Protein AF-A0A5J5BV47-F1 (afdb_monomer_lite)

Foldseek 3Di:
DDDDPPPPPDPDPDPDDPDDDDPVRVVVVVVVLVVLPVPDDPVVSVCVVCVPDDDPPDPPDPDDDDDPPPPDDD

Secondary structure (DSSP, 8-state):
---------PPP--SS--PPPPHHHHHHHHHHHHHHHHHS-HHHHHHHHHTTPPPTT-----------------

Organism: NCBI:txid561372

Sequence (74 aa):
MEKAKDAKHQRKPSFEEPKALSGKQMKSAREAAMEVINNNSSEEATKIFLAGLEPVGNKVKPQGGGSVKKILGK

pLDDT: mean 74.36, std 20.33, range [36.97, 98.0]

Structure (mmCIF, N/CA/C/O backbone):
data_AF-A0A5J5BV47-F1
#
_entry.id   AF-A0A5J5BV47-F1
#
loop_
_atom_site.group_PDB
_atom_site.id
_atom_site.type_symbol
_atom_site.label_atom_id
_atom_site.label_alt_id
_atom_site.label_comp_id
_atom_site.label_asym_id
_atom_site.label_entity_id
_atom_site.label_seq_id
_atom_site.pdbx_PDB_ins_code
_atom_site.Cartn_x
_atom_site.Cartn_y
_atom_site.Cartn_z
_atom_site.occupancy
_atom_site.B_iso_or_equiv
_atom_site.auth_seq_id
_atom_site.auth_comp_id
_atom_site.auth_asym_id
_atom_site.auth_atom_id
_atom_site.pdbx_PDB_model_num
ATOM 1 N N . MET A 1 1 ? 25.999 -22.968 33.257 1.00 36.97 1 MET A N 1
ATOM 2 C CA . MET A 1 1 ? 26.018 -22.083 32.071 1.00 36.97 1 MET A CA 1
ATOM 3 C C . MET A 1 1 ? 25.055 -22.657 31.046 1.00 36.97 1 MET A C 1
ATOM 5 O O . MET A 1 1 ? 25.403 -23.601 30.351 1.00 36.97 1 MET A O 1
ATOM 9 N N . GLU A 1 2 ? 23.822 -22.158 31.024 1.00 42.75 2 GLU A N 1
ATOM 10 C CA . GLU A 1 2 ? 22.766 -22.617 30.119 1.00 42.75 2 GLU A CA 1
ATOM 11 C C . GLU A 1 2 ? 22.859 -21.812 28.817 1.00 42.75 2 GLU A C 1
ATOM 13 O O . GLU A 1 2 ? 22.731 -20.589 28.811 1.00 42.75 2 GLU A O 1
ATOM 18 N N . LYS A 1 3 ? 23.202 -22.479 27.714 1.00 44.38 3 LYS A N 1
ATOM 19 C CA . LYS A 1 3 ? 23.272 -21.851 26.393 1.00 44.38 3 LYS A CA 1
ATOM 20 C C . LYS A 1 3 ? 21.855 -21.805 25.823 1.00 44.38 3 LYS A C 1
ATOM 22 O O . LYS A 1 3 ? 21.343 -22.833 25.383 1.00 44.38 3 LYS A O 1
ATOM 27 N N . ALA A 1 4 ? 21.246 -20.620 25.819 1.00 53.81 4 ALA A N 1
ATOM 28 C CA . ALA A 1 4 ? 20.063 -20.341 25.017 1.00 53.81 4 ALA A CA 1
ATOM 29 C C . ALA A 1 4 ? 20.400 -20.659 23.554 1.00 53.81 4 ALA A C 1
ATOM 31 O O . ALA A 1 4 ? 21.288 -20.047 22.962 1.00 53.81 4 ALA A O 1
ATOM 32 N N . LYS A 1 5 ? 19.760 -21.691 23.002 1.00 54.03 5 LYS A N 1
ATOM 33 C CA . LYS A 1 5 ? 19.909 -22.054 21.597 1.00 54.03 5 LYS A CA 1
ATOM 34 C C . LYS A 1 5 ? 19.198 -20.987 20.780 1.00 54.03 5 LYS A C 1
ATOM 36 O O . LYS A 1 5 ? 17.977 -20.877 20.848 1.00 54.03 5 LYS A O 1
ATOM 41 N N . ASP A 1 6 ? 19.974 -20.218 20.028 1.00 55.12 6 ASP A N 1
ATOM 42 C CA . ASP A 1 6 ? 19.498 -19.280 19.024 1.00 55.12 6 ASP A CA 1
ATOM 43 C C . ASP A 1 6 ? 18.460 -19.963 18.125 1.00 55.12 6 ASP A C 1
ATOM 45 O O . ASP A 1 6 ? 18.795 -20.795 17.275 1.00 55.12 6 ASP A O 1
ATOM 49 N N . ALA A 1 7 ? 17.183 -19.625 18.312 1.00 57.34 7 ALA A N 1
ATOM 50 C CA . ALA A 1 7 ? 16.115 -20.012 17.403 1.00 57.34 7 ALA A CA 1
ATOM 51 C C . ALA A 1 7 ? 16.297 -19.221 16.100 1.00 57.34 7 ALA A C 1
ATOM 53 O O . ALA A 1 7 ? 15.659 -18.197 15.854 1.00 57.34 7 ALA A O 1
ATOM 54 N N . LYS A 1 8 ? 17.243 -19.670 15.269 1.00 58.41 8 LYS A N 1
ATOM 55 C CA . LYS A 1 8 ? 17.435 -19.153 13.918 1.00 58.41 8 LYS A CA 1
ATOM 56 C C . LYS A 1 8 ? 16.153 -19.431 13.143 1.00 58.41 8 LYS A C 1
ATOM 58 O O . LYS A 1 8 ? 15.855 -20.582 12.833 1.00 58.41 8 LYS A O 1
ATOM 63 N N . HIS A 1 9 ? 15.419 -18.372 12.817 1.00 55.78 9 HIS A N 1
ATOM 64 C CA . HIS A 1 9 ? 14.359 -18.389 11.817 1.00 55.78 9 HIS A CA 1
ATOM 65 C C . HIS A 1 9 ? 15.001 -18.739 10.471 1.00 55.78 9 HIS A C 1
ATOM 67 O O . HIS A 1 9 ? 15.427 -17.864 9.718 1.00 55.78 9 HIS A O 1
ATOM 73 N N . GLN A 1 10 ? 15.180 -20.033 10.206 1.00 59.91 10 GLN A N 1
ATOM 74 C CA . GLN A 1 10 ? 15.738 -20.480 8.942 1.00 59.91 10 GLN A CA 1
ATOM 75 C C . GLN A 1 10 ? 14.756 -20.110 7.835 1.00 59.91 10 GLN A C 1
ATOM 77 O O . GLN A 1 10 ? 13.564 -20.422 7.917 1.00 59.91 10 GLN A O 1
ATOM 82 N N . ARG A 1 11 ? 15.256 -19.417 6.805 1.00 63.34 11 ARG A N 1
ATOM 83 C CA . ARG A 1 11 ? 14.477 -19.164 5.593 1.00 63.34 11 ARG A CA 1
ATOM 84 C C . ARG A 1 11 ? 14.056 -20.526 5.052 1.00 63.34 11 ARG A C 1
ATOM 86 O O . ARG A 1 11 ? 14.907 -21.368 4.775 1.00 63.34 11 ARG A O 1
ATOM 93 N N . LYS A 1 12 ? 12.748 -20.751 4.929 1.00 66.81 12 LYS A N 1
ATOM 94 C CA . LYS A 1 12 ? 12.249 -21.901 4.173 1.00 66.81 12 LYS A CA 1
ATOM 95 C C . LYS A 1 12 ? 12.799 -21.777 2.745 1.00 66.81 12 LYS A C 1
ATOM 97 O O . LYS A 1 12 ? 12.830 -20.648 2.249 1.00 66.81 12 LYS A O 1
ATOM 102 N N . PRO A 1 13 ? 13.242 -22.872 2.102 1.00 58.78 13 PRO A N 1
ATOM 103 C CA . PRO A 1 13 ? 13.623 -22.825 0.695 1.00 58.78 13 PRO A CA 1
ATOM 104 C C . PRO A 1 13 ? 12.418 -22.283 -0.079 1.00 58.78 13 PRO A C 1
ATOM 106 O O . PRO A 1 13 ? 11.344 -22.884 -0.056 1.00 58.78 13 PRO A O 1
ATOM 109 N N . SER A 1 14 ? 12.551 -21.079 -0.634 1.00 60.81 14 SER A N 1
ATOM 110 C CA . SER A 1 14 ? 11.462 -20.414 -1.341 1.00 60.81 14 SER A CA 1
ATOM 111 C C . SER A 1 14 ? 11.119 -21.224 -2.584 1.00 60.81 14 SER A C 1
ATOM 113 O O . SER A 1 14 ? 12.002 -21.553 -3.375 1.00 60.81 14 SER A O 1
ATOM 115 N N . PHE A 1 15 ? 9.839 -21.537 -2.758 1.00 61.28 15 PHE A N 1
ATOM 116 C CA . PHE A 1 15 ? 9.295 -21.948 -4.045 1.00 61.28 15 PHE A CA 1
ATOM 117 C C . PHE A 1 15 ? 9.375 -20.735 -4.974 1.00 61.28 15 PHE A C 1
ATOM 119 O O . PHE A 1 15 ? 8.483 -19.902 -4.930 1.00 61.28 15 PHE A O 1
ATOM 126 N N . GLU A 1 16 ? 10.477 -20.612 -5.720 1.00 65.00 16 GLU A N 1
ATOM 127 C CA . GLU A 1 16 ? 10.822 -19.455 -6.559 1.00 65.00 16 GLU A CA 1
ATOM 128 C C . GLU A 1 16 ? 10.892 -18.125 -5.767 1.00 65.00 16 GLU A C 1
ATOM 130 O O . GLU A 1 16 ? 10.092 -17.824 -4.882 1.00 65.00 16 GLU A O 1
ATOM 135 N N . GLU A 1 17 ? 11.914 -17.303 -5.999 1.00 67.25 17 GLU A N 1
ATOM 136 C CA . GLU A 1 17 ? 11.939 -15.990 -5.347 1.00 67.25 17 GLU A CA 1
ATOM 137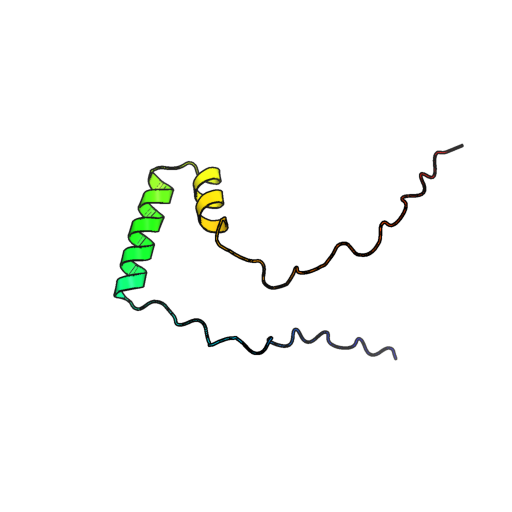 C C . GLU A 1 17 ? 10.733 -15.163 -5.828 1.00 67.25 17 GLU A C 1
ATOM 139 O O . GLU A 1 17 ? 10.458 -15.143 -7.034 1.00 67.25 17 GLU A O 1
ATOM 144 N N . PRO A 1 18 ? 9.991 -14.483 -4.928 1.00 67.62 18 PRO A N 1
ATOM 145 C CA . PRO A 1 18 ? 8.866 -13.660 -5.343 1.00 67.62 18 PRO A CA 1
ATOM 146 C C . PRO A 1 18 ? 9.385 -12.556 -6.262 1.00 67.62 18 PRO A C 1
ATOM 148 O O . PRO A 1 18 ? 10.123 -11.663 -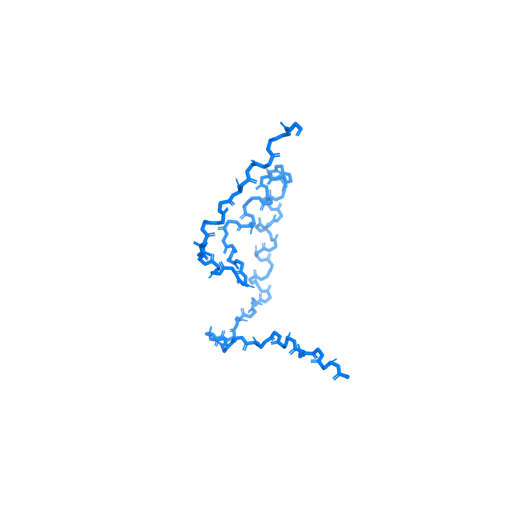5.840 1.00 67.62 18 PRO A O 1
ATOM 151 N N . LYS A 1 19 ? 9.013 -12.635 -7.541 1.00 79.00 19 LYS A N 1
ATOM 152 C CA . LYS A 1 19 ? 9.395 -11.638 -8.540 1.00 79.00 19 LYS A CA 1
ATOM 153 C C . LYS A 1 19 ? 8.779 -10.299 -8.148 1.00 79.00 19 LYS A C 1
ATOM 155 O O . LYS A 1 19 ? 7.562 -10.180 -8.014 1.00 79.00 19 LYS A O 1
ATOM 160 N N . ALA A 1 20 ? 9.631 -9.293 -7.963 1.00 84.12 20 ALA A N 1
ATOM 161 C CA . ALA A 1 20 ? 9.183 -7.928 -7.738 1.00 84.12 20 ALA A CA 1
ATOM 162 C C . ALA A 1 20 ? 8.350 -7.436 -8.933 1.00 84.12 20 ALA A C 1
ATOM 164 O O . ALA A 1 20 ? 8.605 -7.805 -10.083 1.00 84.12 20 ALA A O 1
ATOM 165 N N . LEU A 1 21 ? 7.366 -6.577 -8.663 1.00 89.56 21 LEU A N 1
ATOM 166 C CA . LEU A 1 21 ? 6.588 -5.929 -9.715 1.00 89.56 21 LEU A CA 1
ATOM 167 C C . LEU A 1 21 ? 7.497 -5.047 -10.580 1.00 89.56 21 LEU A C 1
ATOM 169 O O . LEU A 1 21 ? 8.346 -4.314 -10.070 1.00 89.56 21 LEU A O 1
ATOM 173 N N . SER A 1 22 ? 7.273 -5.053 -11.893 1.00 93.56 22 SER A N 1
ATOM 174 C CA . SER A 1 22 ? 7.867 -4.046 -12.778 1.00 93.56 22 SER A CA 1
ATOM 175 C C . SER A 1 22 ? 7.350 -2.643 -12.436 1.00 93.56 22 SER A C 1
ATOM 177 O O . SER A 1 22 ? 6.262 -2.481 -11.880 1.00 93.56 22 S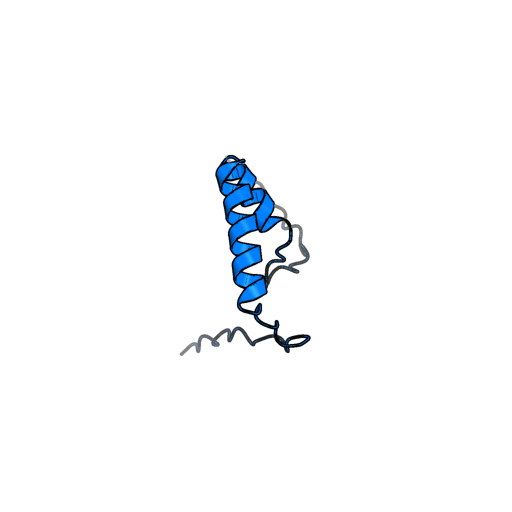ER A O 1
ATOM 179 N N . GLY A 1 23 ? 8.075 -1.597 -12.844 1.00 94.81 23 GLY A N 1
ATOM 180 C CA . GLY A 1 23 ? 7.661 -0.211 -12.584 1.00 94.81 23 GLY A CA 1
ATOM 181 C C . GLY A 1 23 ? 6.253 0.125 -13.101 1.00 94.81 23 GLY A C 1
ATOM 182 O O . GLY A 1 23 ? 5.519 0.863 -12.447 1.00 94.81 23 GLY A O 1
ATOM 183 N N . LYS A 1 24 ? 5.834 -0.454 -14.236 1.00 95.25 24 LYS A N 1
ATOM 184 C CA . LYS A 1 24 ? 4.473 -0.282 -14.775 1.00 95.25 24 LYS A CA 1
ATOM 185 C C . LYS A 1 24 ? 3.422 -0.950 -13.884 1.00 95.25 24 LYS A C 1
ATOM 187 O O . LYS A 1 24 ? 2.406 -0.334 -13.579 1.00 95.25 24 LYS A O 1
ATOM 192 N N . GLN A 1 25 ? 3.682 -2.182 -13.447 1.00 95.06 25 GLN A N 1
ATOM 193 C CA . GLN A 1 25 ? 2.787 -2.904 -12.540 1.00 95.06 25 GLN A CA 1
ATOM 194 C C . GLN A 1 25 ? 2.682 -2.201 -11.186 1.00 95.06 25 GLN A C 1
ATOM 196 O O . GLN A 1 25 ? 1.589 -2.103 -10.644 1.00 95.06 25 GLN A O 1
ATOM 201 N N . MET A 1 26 ? 3.783 -1.643 -10.679 1.00 95.56 26 MET A N 1
ATOM 202 C CA . MET A 1 26 ? 3.781 -0.890 -9.425 1.00 95.56 26 MET A CA 1
ATOM 203 C C . MET A 1 26 ? 2.900 0.365 -9.507 1.00 95.56 26 MET A C 1
ATOM 205 O O . MET A 1 26 ? 2.142 0.644 -8.581 1.00 95.56 26 MET A O 1
ATOM 209 N N . LYS A 1 27 ? 2.961 1.112 -10.621 1.00 97.12 27 LYS A N 1
ATOM 210 C CA . LYS A 1 27 ? 2.087 2.279 -10.841 1.00 97.12 27 LYS A CA 1
ATOM 211 C C . LYS A 1 27 ? 0.613 1.879 -10.878 1.00 97.12 27 LYS A C 1
ATOM 213 O O . LYS A 1 27 ? -0.182 2.467 -10.157 1.00 97.12 27 LYS A O 1
ATOM 218 N N . SER A 1 28 ? 0.282 0.837 -11.639 1.00 96.81 28 SER A N 1
ATOM 219 C CA . SER A 1 28 ? -1.092 0.330 -11.728 1.00 96.81 28 SER A CA 1
ATOM 220 C C . SER A 1 28 ? -1.610 -0.183 -10.377 1.00 96.81 28 SER A C 1
ATOM 222 O O . SER A 1 28 ? -2.721 0.154 -9.981 1.00 96.81 28 SER A O 1
ATOM 224 N N . ALA A 1 29 ? -0.789 -0.920 -9.623 1.00 94.94 29 ALA A N 1
ATOM 225 C CA . ALA A 1 29 ? -1.144 -1.385 -8.283 1.00 94.94 29 ALA A CA 1
ATOM 226 C C . ALA A 1 29 ? -1.384 -0.215 -7.316 1.00 94.94 29 ALA A C 1
ATOM 228 O O . ALA A 1 29 ? -2.304 -0.263 -6.503 1.00 94.94 29 ALA A O 1
ATOM 229 N N . ARG A 1 30 ? -0.587 0.857 -7.424 1.00 96.75 30 ARG A N 1
ATOM 230 C CA . ARG A 1 30 ? -0.773 2.074 -6.628 1.00 96.75 30 ARG A CA 1
ATOM 231 C C . ARG A 1 30 ? -2.084 2.781 -6.963 1.00 96.75 30 ARG A C 1
ATOM 233 O O . ARG A 1 30 ? -2.777 3.195 -6.041 1.00 96.75 30 ARG A O 1
ATOM 240 N N . GLU A 1 31 ? -2.409 2.941 -8.242 1.00 97.94 31 GLU A N 1
ATOM 241 C CA . GLU A 1 31 ? -3.664 3.572 -8.676 1.00 97.94 31 GLU A CA 1
ATOM 242 C C . GLU A 1 31 ? -4.879 2.800 -8.151 1.00 97.94 31 GLU A C 1
ATOM 244 O O . GLU A 1 31 ? -5.745 3.395 -7.511 1.00 97.94 31 GLU A O 1
ATOM 249 N N . ALA A 1 32 ? -4.879 1.473 -8.300 1.00 96.25 32 ALA A N 1
ATOM 250 C CA . ALA A 1 32 ? -5.935 0.617 -7.764 1.00 96.25 32 ALA A CA 1
ATOM 251 C C . ALA A 1 32 ? -6.032 0.697 -6.227 1.00 96.25 32 ALA A C 1
ATOM 253 O O . ALA A 1 32 ? -7.124 0.776 -5.669 1.00 96.25 32 ALA A O 1
ATOM 254 N N . ALA A 1 33 ? -4.898 0.729 -5.520 1.00 96.00 33 ALA A N 1
ATOM 255 C CA . ALA A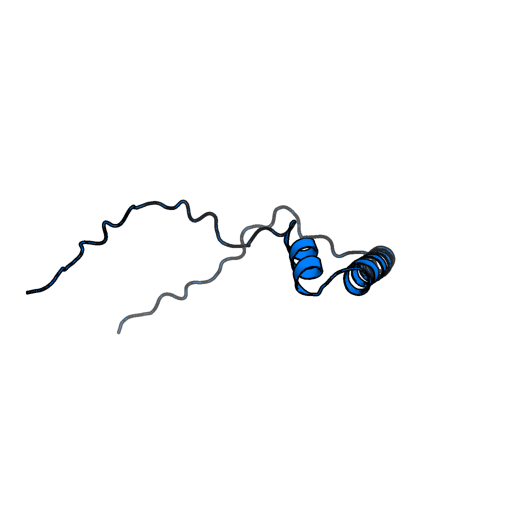 1 33 ? -4.894 0.886 -4.066 1.00 96.00 33 ALA A CA 1
ATOM 256 C C . ALA A 1 33 ? -5.479 2.240 -3.623 1.00 96.00 33 ALA A C 1
ATOM 258 O O . ALA A 1 33 ? -6.219 2.296 -2.643 1.00 96.00 33 ALA A O 1
ATOM 259 N N . MET A 1 34 ? -5.179 3.323 -4.349 1.00 97.94 34 MET A N 1
ATOM 260 C CA . MET A 1 34 ? -5.740 4.651 -4.072 1.00 97.94 34 MET A CA 1
ATOM 261 C C . MET A 1 34 ? -7.253 4.687 -4.292 1.00 97.94 34 MET A C 1
ATOM 263 O O . MET A 1 34 ? -7.963 5.294 -3.496 1.00 97.94 34 MET A O 1
ATOM 267 N N . GLU A 1 35 ? -7.756 4.023 -5.333 1.00 97.75 35 GLU A N 1
ATOM 268 C CA . GLU A 1 35 ? -9.196 3.897 -5.577 1.00 97.75 35 GLU A CA 1
ATOM 269 C C . GLU A 1 35 ? -9.906 3.206 -4.404 1.00 97.75 35 GLU A C 1
ATOM 271 O O . GLU A 1 35 ? -10.907 3.715 -3.899 1.00 97.75 35 GLU A O 1
ATOM 276 N N . VAL A 1 36 ? -9.345 2.099 -3.904 1.00 97.19 36 VAL A N 1
ATOM 277 C CA . VAL A 1 36 ? -9.884 1.394 -2.731 1.00 97.19 36 VAL A CA 1
ATOM 278 C C . VAL A 1 36 ? -9.894 2.301 -1.500 1.00 97.19 36 VAL A C 1
ATOM 280 O O . VAL A 1 36 ? -10.908 2.366 -0.812 1.00 97.19 36 VAL A O 1
ATOM 283 N N . ILE A 1 37 ? -8.809 3.032 -1.232 1.00 97.00 37 ILE A N 1
ATOM 284 C CA . ILE A 1 37 ? -8.719 3.928 -0.067 1.00 97.00 37 ILE A CA 1
ATOM 285 C C . ILE A 1 37 ? -9.729 5.078 -0.159 1.00 97.00 37 ILE A C 1
ATOM 287 O O . ILE A 1 37 ? -10.337 5.435 0.844 1.00 97.00 37 ILE A O 1
ATOM 291 N N . ASN A 1 38 ? -9.917 5.656 -1.346 1.00 97.69 38 ASN A N 1
ATOM 292 C CA . ASN A 1 38 ? -10.802 6.807 -1.526 1.00 97.69 38 ASN A CA 1
ATOM 293 C C . ASN A 1 38 ? -12.288 6.432 -1.457 1.00 97.69 38 ASN A C 1
ATOM 295 O O . ASN A 1 38 ? -13.104 7.257 -1.052 1.00 97.69 38 ASN A O 1
ATOM 299 N N . ASN A 1 39 ? -12.635 5.205 -1.851 1.00 98.00 39 ASN A N 1
ATOM 300 C CA . ASN A 1 39 ? -14.025 4.762 -1.966 1.00 98.00 39 ASN A CA 1
ATOM 301 C C . ASN A 1 39 ? -14.513 3.934 -0.768 1.00 98.00 39 ASN A C 1
ATOM 303 O O . ASN A 1 39 ? -15.698 3.620 -0.699 1.00 98.00 39 ASN A O 1
ATOM 307 N N . ASN A 1 40 ? -13.630 3.564 0.165 1.00 97.31 40 ASN A N 1
ATOM 308 C CA . ASN A 1 40 ? -13.970 2.709 1.302 1.00 97.31 40 ASN A CA 1
ATOM 309 C C . ASN A 1 40 ? -13.560 3.353 2.627 1.00 97.31 40 ASN A C 1
ATOM 311 O O . ASN A 1 40 ? -12.665 4.194 2.696 1.00 97.31 40 ASN A O 1
ATOM 315 N N . SER A 1 41 ? -14.189 2.910 3.717 1.00 97.81 41 SER A N 1
ATOM 316 C CA . SER A 1 41 ? -13.696 3.231 5.056 1.00 97.81 41 SER A CA 1
ATOM 317 C C . SER A 1 41 ? -12.323 2.586 5.294 1.00 97.81 41 SER A C 1
ATOM 319 O O . SER A 1 41 ? -11.984 1.571 4.685 1.00 97.81 41 SER A O 1
ATOM 321 N N . SER A 1 42 ? -11.541 3.137 6.225 1.00 95.75 42 SER A N 1
ATOM 322 C CA . SER A 1 42 ? -10.223 2.585 6.582 1.00 95.75 42 SER A CA 1
ATOM 323 C C . SER A 1 42 ? -10.285 1.102 6.982 1.00 95.75 42 SER A C 1
ATOM 325 O O . SER A 1 42 ? -9.450 0.298 6.561 1.00 95.75 42 SER A O 1
ATOM 327 N N . GLU A 1 43 ? -11.305 0.711 7.753 1.00 96.88 43 GLU A N 1
ATOM 328 C CA . GLU A 1 43 ? -11.491 -0.678 8.185 1.00 96.88 43 GLU A CA 1
ATOM 329 C C . GLU A 1 43 ? -11.783 -1.609 6.999 1.00 96.88 43 GLU A C 1
ATOM 331 O O . GLU A 1 43 ? -11.231 -2.706 6.907 1.00 96.88 43 GLU A O 1
ATOM 336 N N . GLU A 1 44 ? -12.624 -1.169 6.067 1.00 96.75 44 GLU A N 1
ATOM 337 C CA . GLU A 1 44 ? -13.028 -1.963 4.909 1.00 96.7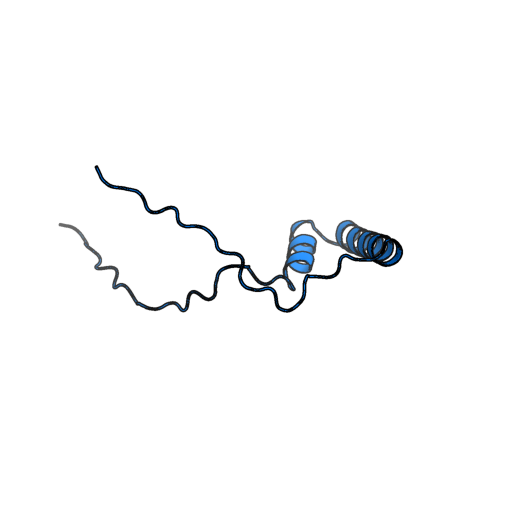5 44 GLU A CA 1
ATOM 338 C C . GLU A 1 44 ? -11.913 -2.073 3.866 1.00 96.75 44 GLU A C 1
ATOM 340 O O . GLU A 1 44 ? -11.611 -3.174 3.403 1.00 96.75 44 GLU A O 1
ATOM 345 N N . ALA A 1 45 ? -11.194 -0.978 3.607 1.00 96.75 45 ALA A N 1
ATOM 346 C CA . ALA A 1 45 ? -9.977 -0.997 2.801 1.00 96.75 45 ALA A CA 1
ATOM 347 C C . ALA A 1 45 ? -8.935 -1.970 3.383 1.00 96.75 45 ALA A C 1
ATOM 349 O O . ALA A 1 45 ? -8.340 -2.765 2.655 1.00 96.75 45 ALA A O 1
ATOM 350 N N . THR A 1 46 ? -8.761 -1.974 4.710 1.00 95.62 46 THR A N 1
ATOM 351 C CA . THR A 1 46 ? -7.846 -2.901 5.395 1.00 95.62 46 THR A CA 1
ATOM 352 C C . THR A 1 46 ? -8.263 -4.358 5.188 1.00 95.62 46 THR A C 1
ATOM 354 O O . THR A 1 46 ? -7.418 -5.193 4.865 1.00 95.62 46 THR A O 1
ATOM 357 N N . LYS A 1 47 ? -9.558 -4.677 5.307 1.00 95.62 47 LYS A N 1
ATOM 358 C CA . LYS A 1 47 ? -10.072 -6.032 5.033 1.00 95.62 47 LYS A CA 1
ATOM 359 C C . LYS A 1 47 ? -9.757 -6.475 3.602 1.00 95.62 47 LYS A C 1
ATOM 361 O O . LYS A 1 47 ? -9.293 -7.598 3.413 1.00 95.62 47 LYS A O 1
ATOM 366 N N . ILE A 1 48 ? -9.942 -5.588 2.622 1.00 94.94 48 ILE A N 1
ATOM 367 C CA . ILE A 1 48 ? -9.641 -5.862 1.209 1.00 94.94 48 ILE A CA 1
ATOM 368 C C . ILE A 1 48 ? -8.152 -6.179 1.017 1.00 94.94 48 ILE A C 1
ATOM 370 O O . ILE A 1 48 ? -7.820 -7.194 0.404 1.00 94.94 48 ILE A O 1
ATOM 374 N N . PHE A 1 49 ? -7.248 -5.371 1.580 1.00 93.12 49 PHE A N 1
ATOM 375 C CA . PHE A 1 49 ? -5.804 -5.592 1.430 1.00 93.12 49 PHE A CA 1
ATOM 376 C C . PHE A 1 49 ? -5.303 -6.880 2.098 1.00 93.12 49 PHE A C 1
ATOM 378 O O . PHE A 1 49 ? -4.301 -7.445 1.659 1.00 93.12 49 PHE A O 1
ATOM 385 N N . LEU A 1 50 ? -5.986 -7.361 3.140 1.00 92.94 50 LEU A N 1
ATOM 386 C CA . LEU A 1 50 ? -5.586 -8.563 3.876 1.00 92.94 50 LEU A CA 1
ATOM 387 C C . LEU A 1 50 ? -6.170 -9.865 3.308 1.00 92.94 50 LEU A C 1
ATOM 389 O O . LEU A 1 50 ? -5.616 -10.929 3.579 1.00 92.94 50 LEU A O 1
ATOM 393 N N . ALA A 1 51 ? -7.244 -9.810 2.514 1.00 91.31 51 ALA A N 1
ATOM 394 C CA . ALA A 1 51 ? -7.996 -10.991 2.073 1.00 91.31 51 ALA A CA 1
ATOM 395 C C . ALA A 1 51 ? -7.169 -12.039 1.295 1.00 91.31 51 ALA A C 1
ATOM 397 O O . ALA A 1 51 ? -7.530 -13.213 1.286 1.00 91.31 51 ALA A O 1
ATOM 398 N N . GLY A 1 52 ? -6.065 -11.634 0.657 1.00 79.44 52 GLY A N 1
ATOM 399 C CA . GLY A 1 52 ? -5.187 -12.513 -0.127 1.00 79.44 52 GLY A CA 1
ATOM 400 C C . GLY A 1 52 ? -3.829 -12.820 0.511 1.00 79.44 52 GLY A C 1
ATOM 401 O O . GLY A 1 52 ? -2.975 -13.405 -0.155 1.00 79.44 52 GLY A O 1
ATOM 402 N N . LEU A 1 53 ? -3.586 -12.401 1.757 1.00 86.69 53 LEU A N 1
ATOM 403 C CA . LEU A 1 53 ? -2.294 -12.588 2.418 1.00 86.69 53 LEU A CA 1
ATOM 404 C C . LEU A 1 53 ? -2.315 -13.820 3.328 1.00 86.69 53 LEU A C 1
ATOM 406 O O . LEU A 1 53 ? -3.066 -13.880 4.299 1.00 86.69 53 LEU A O 1
ATOM 410 N N . GLU A 1 54 ? -1.435 -14.785 3.059 1.00 80.81 54 GLU A N 1
ATOM 411 C CA . GLU A 1 54 ? -1.203 -15.903 3.974 1.00 80.81 54 GLU A CA 1
ATOM 412 C C . GLU A 1 54 ? -0.109 -15.557 5.002 1.00 80.81 54 GLU A C 1
ATOM 414 O O . GLU A 1 54 ? 0.993 -15.145 4.623 1.00 80.81 54 GLU A O 1
ATOM 419 N N . PRO A 1 55 ? -0.352 -15.759 6.311 1.00 77.31 55 PRO A N 1
ATOM 420 C CA . PRO A 1 55 ? 0.665 -15.546 7.330 1.00 77.31 55 PRO A CA 1
ATOM 421 C C . PRO A 1 55 ? 1.856 -16.486 7.139 1.00 77.31 55 PRO A C 1
ATOM 423 O O . PRO A 1 55 ? 1.729 -17.715 7.175 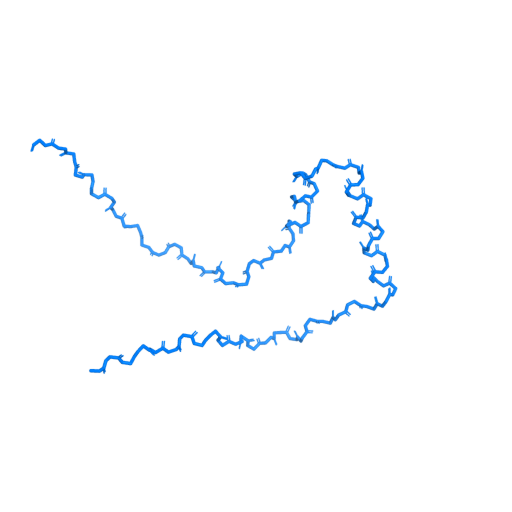1.00 77.31 55 PRO A O 1
ATOM 426 N N . VAL A 1 56 ? 3.054 -15.916 7.037 1.00 70.69 56 VAL A N 1
ATOM 427 C CA . VAL A 1 56 ? 4.301 -16.682 6.969 1.00 70.69 56 VAL A CA 1
ATOM 428 C C . VAL A 1 56 ? 4.640 -17.207 8.370 1.00 70.69 56 VAL A C 1
ATOM 430 O O . VAL A 1 56 ? 5.448 -16.628 9.086 1.00 70.69 56 VAL A O 1
ATOM 433 N N . GLY A 1 57 ? 3.996 -18.296 8.799 1.00 66.88 57 GLY A N 1
ATOM 434 C CA . GLY A 1 57 ? 4.315 -18.917 10.093 1.00 66.88 57 GLY A CA 1
ATOM 435 C C . GLY A 1 57 ? 3.260 -19.826 10.715 1.00 66.88 57 GLY A C 1
ATOM 436 O O . GLY A 1 57 ? 3.631 -20.752 11.427 1.00 66.88 57 GLY A O 1
ATOM 437 N N . ASN A 1 58 ? 1.972 -19.665 10.406 1.00 55.44 58 ASN A N 1
ATOM 438 C CA . ASN A 1 58 ? 0.914 -20.366 11.141 1.00 55.44 58 ASN A CA 1
ATOM 439 C C . ASN A 1 58 ? 0.218 -21.446 10.305 1.00 55.44 58 ASN A C 1
ATOM 441 O O . ASN A 1 58 ? -0.935 -21.316 9.919 1.00 55.44 58 ASN A O 1
ATOM 445 N N . LYS A 1 59 ? 0.901 -22.582 10.126 1.00 54.06 59 LYS A N 1
ATOM 446 C CA . LYS A 1 59 ? 0.219 -23.889 10.138 1.00 54.06 59 LYS A CA 1
ATOM 447 C C . LYS A 1 59 ? 0.424 -24.535 11.508 1.00 54.06 59 LYS A C 1
ATOM 449 O O . LYS A 1 59 ? 0.893 -25.666 11.601 1.00 54.06 59 LYS A O 1
ATOM 454 N N . VAL A 1 60 ? 0.119 -23.812 12.586 1.00 55.16 60 VAL A N 1
ATOM 455 C CA . VAL A 1 60 ? -0.075 -24.464 13.883 1.00 55.16 60 VAL A CA 1
ATOM 456 C C . VAL A 1 60 ? -1.425 -25.158 13.774 1.00 55.16 60 VAL A C 1
ATOM 458 O O . VAL A 1 60 ? -2.469 -24.525 13.895 1.00 55.16 60 VAL A O 1
ATOM 461 N N . LYS A 1 61 ? -1.422 -26.462 13.468 1.00 52.47 61 LYS A N 1
ATOM 462 C CA . LYS A 1 61 ? -2.590 -27.292 13.779 1.00 52.47 61 LYS A CA 1
ATOM 463 C C . LYS A 1 61 ? -2.875 -27.059 15.267 1.00 52.47 61 LYS A C 1
ATOM 465 O O . LYS A 1 61 ? -1.922 -27.185 16.040 1.00 52.47 61 LYS A O 1
ATOM 470 N N . PRO A 1 62 ? -4.105 -26.736 15.698 1.00 48.09 62 PRO A N 1
ATOM 471 C CA . PRO A 1 62 ? -4.433 -26.796 17.113 1.00 48.09 62 PRO A CA 1
ATOM 472 C C . PRO A 1 62 ? -4.325 -28.266 17.541 1.00 48.09 62 PRO A C 1
ATOM 474 O O . PRO A 1 62 ? -5.262 -29.047 17.412 1.00 48.09 62 PRO A O 1
ATOM 477 N N . GLN A 1 63 ? -3.132 -28.678 17.962 1.00 46.88 63 GLN A N 1
ATOM 478 C CA . GLN A 1 63 ? -2.890 -29.963 18.587 1.00 46.88 63 GLN A CA 1
ATOM 479 C C . GLN A 1 63 ? -2.883 -29.719 20.090 1.00 46.88 63 GLN A C 1
ATOM 481 O O . GLN A 1 63 ? -1.965 -29.108 20.626 1.00 46.88 63 GLN A O 1
ATOM 486 N N . GLY A 1 64 ? -3.931 -30.211 20.746 1.00 40.88 64 GLY A N 1
ATOM 487 C CA . GLY A 1 64 ? -4.007 -30.303 22.197 1.00 40.88 64 GLY A CA 1
ATOM 488 C C . GLY A 1 64 ? -5.047 -29.372 22.799 1.00 40.88 64 GLY A C 1
ATOM 489 O O . GLY A 1 64 ? -4.743 -28.249 23.189 1.00 40.88 64 GLY A O 1
ATOM 490 N N . GLY A 1 65 ? -6.270 -29.885 22.941 1.00 48.22 65 GLY A N 1
ATOM 491 C CA . GLY A 1 65 ? -7.208 -29.392 23.941 1.00 48.22 65 GLY A CA 1
ATOM 492 C C . GLY A 1 65 ? -6.583 -29.537 25.327 1.00 48.22 65 GLY A C 1
ATOM 493 O O . GLY A 1 65 ? -6.582 -30.617 25.910 1.00 48.22 65 GLY A O 1
ATOM 494 N N . GLY A 1 66 ? -6.012 -28.449 25.836 1.00 43.53 66 GLY A N 1
ATOM 495 C CA . GLY A 1 66 ? -5.643 -28.322 27.234 1.00 43.53 66 GLY A CA 1
ATOM 496 C C . GLY A 1 66 ? -6.890 -27.978 28.033 1.00 43.53 66 GLY A C 1
ATOM 497 O O . GLY A 1 66 ? -7.373 -26.851 27.976 1.00 43.53 66 GLY A O 1
ATOM 498 N N . SER A 1 67 ? -7.426 -28.957 28.756 1.00 54.09 67 SER A N 1
ATOM 499 C CA . SER A 1 67 ? -8.495 -28.770 29.731 1.00 54.09 67 SER A CA 1
ATOM 500 C C . SER A 1 67 ? -8.133 -27.643 30.700 1.00 54.09 67 SER A C 1
ATOM 502 O O . SER A 1 67 ? -7.275 -27.814 31.566 1.00 54.09 67 SER A O 1
ATOM 504 N N . VAL A 1 68 ? -8.813 -26.500 30.598 1.00 61.09 68 VAL A N 1
ATOM 505 C CA . VAL A 1 68 ? -8.842 -25.508 31.675 1.00 61.09 68 VAL A CA 1
ATOM 506 C C . VAL A 1 68 ? -9.565 -26.142 32.862 1.00 61.09 68 VAL A C 1
ATOM 508 O O . VAL A 1 68 ? -10.791 -26.122 32.958 1.00 61.09 68 VAL A O 1
ATOM 511 N N . LYS A 1 69 ? -8.806 -26.764 33.773 1.00 53.69 69 LYS A N 1
ATOM 512 C CA . LYS A 1 69 ? -9.316 -27.110 35.102 1.00 53.69 69 LYS A CA 1
ATOM 513 C C . LYS A 1 69 ? -9.660 -25.802 35.806 1.00 53.69 69 LYS A C 1
ATOM 515 O O . LYS A 1 69 ? -8.795 -25.094 36.309 1.00 53.69 69 LYS A O 1
ATOM 520 N N . LYS A 1 70 ? -10.955 -25.499 35.801 1.00 54.72 70 LYS A N 1
ATOM 521 C CA . LYS A 1 70 ? -11.622 -24.497 36.624 1.00 54.72 70 LYS A CA 1
ATOM 522 C C . LYS A 1 70 ? -11.291 -24.776 38.094 1.00 54.72 70 LYS A C 1
ATOM 524 O O . LYS A 1 70 ? -11.921 -25.628 38.710 1.00 54.72 70 LYS A O 1
ATOM 529 N N . ILE A 1 71 ? -10.306 -24.077 38.653 1.00 58.06 71 ILE A N 1
ATOM 530 C CA . ILE A 1 71 ? -10.186 -23.939 40.107 1.00 58.06 71 ILE A CA 1
ATOM 531 C C . ILE A 1 71 ? -11.239 -22.923 40.558 1.00 58.06 71 ILE A C 1
ATOM 533 O O . ILE A 1 71 ? -11.012 -21.719 40.606 1.00 58.06 71 ILE A O 1
ATOM 537 N N . LEU A 1 72 ? -12.455 -23.428 40.771 1.00 55.09 72 LEU A N 1
ATOM 538 C CA . LEU A 1 72 ? -13.533 -22.718 41.450 1.00 55.09 72 LEU A CA 1
ATOM 539 C C . LEU A 1 72 ? -13.268 -22.792 42.956 1.00 55.09 72 LEU A C 1
ATOM 541 O O . LEU A 1 72 ? -13.012 -23.874 43.478 1.00 55.09 72 LEU A O 1
ATOM 545 N N . GLY A 1 73 ? -13.304 -21.637 43.615 1.00 51.91 73 GLY A N 1
ATOM 546 C CA . GLY A 1 73 ? -12.933 -21.480 45.014 1.00 51.91 73 GLY A CA 1
ATOM 547 C C . GLY A 1 73 ? -13.781 -22.258 46.017 1.00 51.91 73 GLY A C 1
ATOM 548 O O . GLY A 1 73 ? -14.949 -22.567 45.773 1.00 51.91 73 GLY A O 1
ATOM 549 N N . LYS A 1 74 ? -13.160 -22.510 47.168 1.00 44.97 74 LYS A N 1
ATOM 550 C CA . LYS A 1 74 ? -13.565 -22.080 48.512 1.00 44.97 74 LYS A CA 1
ATOM 551 C C . LYS A 1 74 ? -12.386 -22.293 49.454 1.00 44.97 74 LYS A C 1
ATOM 553 O O . LYS A 1 74 ? -11.674 -23.300 49.253 1.00 44.97 74 LYS A O 1
#

Radius of gyration: 21.96 Å; chains: 1; bounding box: 40×37×63 Å